Protein AF-A0A3D0ZCG9-F1 (afdb_monomer)

Mean predicted aligned error: 2.71 Å

pLDDT: mean 92.83, std 6.63, range [56.28, 97.44]

Foldseek 3Di:
DQVLCCVVVVDDSVRSVVVLVVVCVVVVHDSVVSVVVSCVVRVD

Sequence (44 aa):
AKHILISRLNLNEQEAHRFIEKQAMDMRCARRVIAEG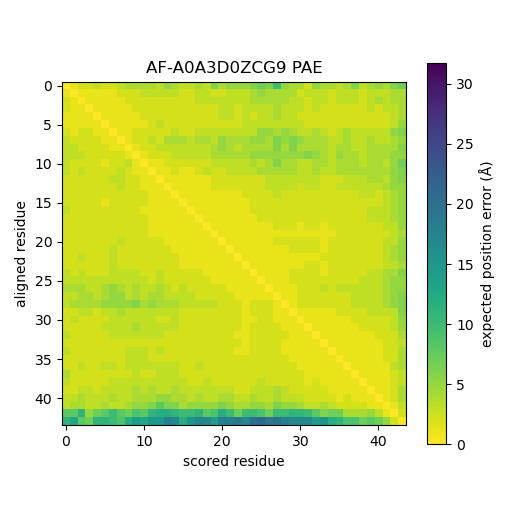IIKTYEN

Structure (mmCIF, N/CA/C/O backbone):
data_AF-A0A3D0ZCG9-F1
#
_entry.id   AF-A0A3D0ZCG9-F1
#
loop_
_atom_site.group_PDB
_atom_site.id
_atom_site.type_symbol
_atom_site.label_atom_id
_atom_site.label_alt_id
_atom_site.label_comp_id
_atom_site.label_asym_id
_atom_site.label_entity_id
_atom_site.label_seq_id
_atom_site.pdbx_PDB_ins_code
_atom_site.Cartn_x
_atom_site.Cartn_y
_atom_site.Cartn_z
_atom_site.occupancy
_atom_site.B_iso_or_equiv
_atom_site.auth_seq_id
_atom_site.auth_comp_id
_atom_site.auth_asym_id
_atom_site.auth_atom_id
_atom_site.pdbx_PDB_model_num
ATOM 1 N N . ALA A 1 1 ? -7.641 2.189 -0.240 1.00 85.50 1 ALA A N 1
ATOM 2 C CA . ALA A 1 1 ? -6.278 1.914 0.278 1.00 85.50 1 ALA A CA 1
ATOM 3 C C . ALA A 1 1 ? -5.780 2.952 1.291 1.00 85.50 1 ALA A C 1
ATOM 5 O O . ALA A 1 1 ? -5.619 2.569 2.437 1.00 85.50 1 ALA A O 1
ATOM 6 N N . LYS A 1 2 ? -5.572 4.240 0.940 1.00 89.06 2 LYS A N 1
ATOM 7 C CA . LYS A 1 2 ? -5.068 5.256 1.901 1.00 89.06 2 LYS A CA 1
ATOM 8 C C . LYS A 1 2 ? -5.898 5.335 3.192 1.00 89.06 2 LYS A C 1
ATOM 10 O O . LYS A 1 2 ? -5.340 5.166 4.264 1.00 89.06 2 LYS A O 1
ATOM 15 N N . HIS A 1 3 ? -7.223 5.472 3.088 1.00 91.62 3 HIS A N 1
ATOM 16 C CA . HIS A 1 3 ? -8.109 5.470 4.262 1.00 91.62 3 HIS A CA 1
ATOM 17 C C . HIS A 1 3 ? -8.027 4.182 5.088 1.00 91.62 3 HIS A C 1
ATOM 19 O O . HIS A 1 3 ? -7.995 4.252 6.305 1.00 91.62 3 HIS A O 1
ATOM 25 N N . ILE A 1 4 ? -7.914 3.019 4.441 1.00 93.31 4 ILE A N 1
ATOM 26 C CA . ILE A 1 4 ? -7.750 1.734 5.136 1.00 93.31 4 ILE A CA 1
ATOM 27 C C . ILE A 1 4 ? -6.455 1.730 5.952 1.00 93.31 4 ILE A C 1
ATOM 29 O O . ILE A 1 4 ? -6.474 1.329 7.107 1.00 93.31 4 ILE A O 1
ATOM 33 N N . LEU A 1 5 ? -5.345 2.208 5.383 1.00 92.25 5 LEU A N 1
ATOM 34 C CA . LEU A 1 5 ? -4.073 2.311 6.100 1.00 92.25 5 LEU A CA 1
ATOM 35 C C . LEU A 1 5 ? -4.167 3.287 7.281 1.00 92.25 5 LEU A C 1
ATOM 37 O O . LEU A 1 5 ? -3.679 2.978 8.361 1.00 92.25 5 LEU A O 1
ATOM 41 N N . ILE A 1 6 ? -4.841 4.423 7.103 1.00 93.69 6 ILE A N 1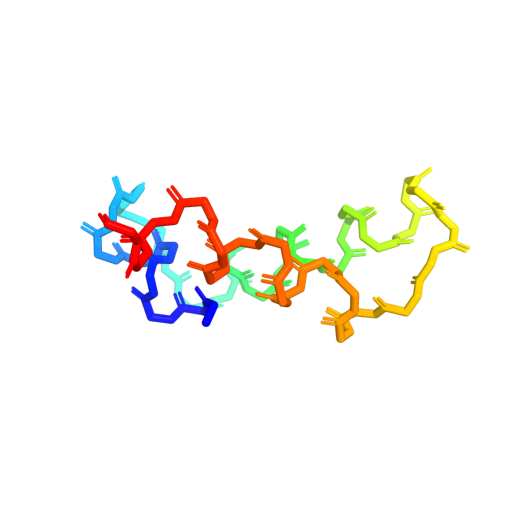
ATOM 42 C CA . ILE A 1 6 ? -5.076 5.390 8.183 1.00 93.69 6 ILE A CA 1
ATOM 43 C C . ILE A 1 6 ? -5.903 4.741 9.301 1.00 93.69 6 ILE A C 1
ATOM 45 O O . ILE A 1 6 ? -5.503 4.767 10.456 1.00 93.69 6 ILE A O 1
ATOM 49 N N . SER A 1 7 ? -7.021 4.094 8.972 1.00 90.88 7 SER A N 1
ATOM 50 C CA . SER A 1 7 ? -7.930 3.524 9.973 1.00 90.88 7 SER A CA 1
ATOM 51 C C . SER A 1 7 ? -7.420 2.235 10.624 1.00 90.88 7 SER A C 1
ATOM 53 O O . SER A 1 7 ? -7.731 1.983 11.782 1.00 90.88 7 SER A O 1
ATOM 55 N N . ARG A 1 8 ? -6.677 1.386 9.901 1.00 90.75 8 ARG A N 1
ATOM 56 C CA . ARG A 1 8 ? -6.206 0.079 10.402 1.00 90.75 8 ARG A CA 1
ATOM 57 C C . ARG A 1 8 ? 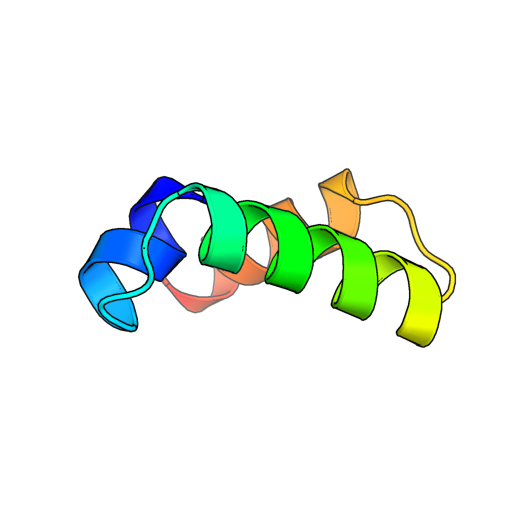-4.814 0.136 11.024 1.00 90.75 8 ARG A C 1
ATOM 59 O O . ARG A 1 8 ? -4.531 -0.661 11.909 1.00 90.75 8 ARG A O 1
ATOM 66 N N . LEU A 1 9 ? -3.953 1.039 10.554 1.00 88.75 9 LEU A N 1
ATOM 67 C CA . LEU A 1 9 ? -2.562 1.163 11.006 1.00 88.75 9 LEU A CA 1
ATOM 68 C C . LEU A 1 9 ? -2.281 2.501 11.707 1.00 88.75 9 LEU A C 1
ATOM 70 O O . LEU A 1 9 ? -1.132 2.755 12.053 1.00 88.75 9 LEU A O 1
ATOM 74 N N . ASN A 1 10 ? -3.301 3.346 11.922 1.00 92.12 10 ASN A N 1
ATOM 75 C CA . ASN A 1 10 ? -3.171 4.682 12.523 1.00 92.12 10 ASN A CA 1
ATOM 76 C C . ASN A 1 10 ? -2.102 5.558 11.845 1.00 92.12 10 ASN A C 1
ATOM 78 O O . ASN A 1 10 ? -1.478 6.397 12.490 1.00 92.12 10 ASN A O 1
ATOM 82 N N . LEU A 1 11 ? -1.888 5.362 10.540 1.00 92.94 11 LEU A N 1
ATOM 83 C CA . LEU A 1 11 ? -0.983 6.199 9.756 1.00 92.94 11 LEU A CA 1
ATOM 84 C C . LEU A 1 11 ? -1.631 7.552 9.465 1.00 92.94 11 LEU A C 1
ATOM 86 O O . LEU A 1 11 ? -2.844 7.641 9.288 1.00 92.94 11 LEU A O 1
ATOM 90 N N . ASN A 1 12 ? -0.827 8.601 9.328 1.00 94.75 12 ASN A N 1
ATOM 91 C CA . ASN A 1 12 ? -1.297 9.851 8.738 1.00 94.75 12 ASN A CA 1
ATOM 92 C C . ASN A 1 12 ? -1.392 9.735 7.199 1.00 94.75 12 ASN A C 1
ATOM 94 O O . ASN A 1 12 ? -0.909 8.777 6.591 1.00 94.75 12 ASN A O 1
ATOM 98 N N . GLU A 1 13 ? -2.036 10.697 6.528 1.00 93.38 13 GLU A N 1
ATOM 99 C CA . GLU A 1 13 ? -2.230 10.606 5.072 1.00 93.38 13 GLU A CA 1
ATOM 100 C C . GLU A 1 13 ? -0.905 10.578 4.289 1.00 93.38 13 GLU A C 1
ATOM 102 O O . GLU A 1 13 ? -0.786 9.840 3.306 1.00 93.38 13 GLU A O 1
ATOM 107 N N . GLN A 1 14 ? 0.097 11.342 4.729 1.00 95.81 14 GLN A N 1
ATOM 108 C CA . GLN A 1 14 ? 1.416 11.380 4.093 1.00 95.81 14 GLN A CA 1
ATOM 109 C C . GLN A 1 14 ? 2.167 10.057 4.263 1.00 95.81 14 GLN A C 1
ATOM 111 O O . GLN A 1 14 ? 2.763 9.562 3.308 1.00 95.81 14 GLN A O 1
ATOM 116 N N . GLU A 1 15 ? 2.091 9.441 5.437 1.00 95.56 15 GLU A N 1
ATOM 117 C CA . GLU A 1 15 ? 2.643 8.121 5.729 1.00 95.56 15 GLU A CA 1
AT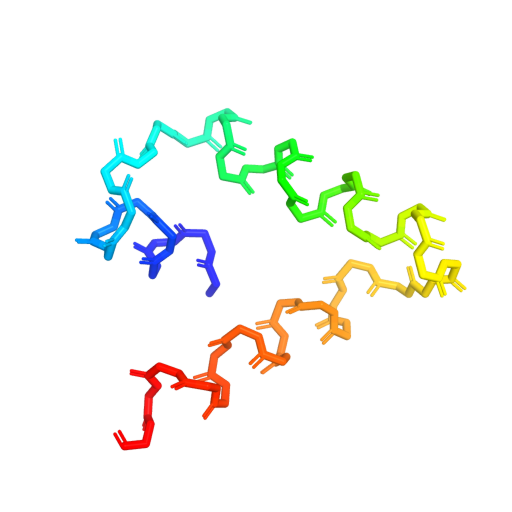OM 118 C C . GLU A 1 15 ? 1.940 7.040 4.918 1.00 95.56 15 GLU A C 1
ATOM 120 O O . GLU A 1 15 ? 2.608 6.212 4.306 1.00 95.56 15 GLU A O 1
ATOM 125 N N . ALA A 1 16 ? 0.608 7.073 4.838 1.00 95.75 16 ALA A N 1
ATOM 126 C CA . ALA A 1 16 ? -0.162 6.138 4.025 1.00 95.75 16 ALA A CA 1
ATOM 127 C C . ALA A 1 16 ? 0.173 6.276 2.531 1.00 95.75 16 ALA A C 1
ATOM 129 O O . ALA A 1 16 ? 0.277 5.275 1.819 1.00 95.75 16 ALA A O 1
ATOM 130 N N . HIS A 1 17 ? 0.374 7.505 2.045 1.00 95.12 17 HIS A N 1
ATOM 131 C CA . HIS A 1 17 ? 0.832 7.747 0.682 1.00 95.12 17 HIS A CA 1
ATOM 132 C C . HIS A 1 17 ? 2.239 7.181 0.469 1.00 95.12 17 HIS A C 1
ATOM 134 O O . HIS A 1 17 ? 2.418 6.314 -0.386 1.00 95.12 17 HIS A O 1
ATOM 140 N N . ARG A 1 18 ? 3.202 7.575 1.311 1.00 96.38 18 ARG A N 1
ATOM 141 C CA . ARG A 1 18 ? 4.593 7.109 1.255 1.00 96.38 18 ARG A CA 1
ATOM 142 C C . ARG A 1 18 ? 4.700 5.591 1.366 1.00 96.38 18 ARG A C 1
ATOM 144 O O . ARG A 1 18 ? 5.540 4.997 0.701 1.00 96.38 18 ARG A O 1
ATOM 151 N N . PHE A 1 19 ? 3.852 4.954 2.169 1.00 95.50 19 PHE A N 1
ATOM 152 C CA . PHE A 1 19 ? 3.791 3.502 2.297 1.00 95.50 19 PHE A CA 1
ATOM 153 C C . PHE A 1 19 ? 3.443 2.840 0.960 1.00 95.50 19 PHE A C 1
ATOM 155 O O . PHE A 1 19 ? 4.147 1.931 0.526 1.00 95.50 19 PHE A O 1
ATOM 162 N N . ILE A 1 20 ? 2.397 3.321 0.279 1.00 95.69 20 ILE A N 1
ATOM 163 C CA . ILE A 1 20 ? 1.986 2.795 -1.030 1.00 95.69 20 ILE A CA 1
ATOM 164 C C . ILE A 1 20 ? 3.077 3.043 -2.075 1.00 95.69 20 ILE A C 1
ATOM 166 O O . ILE A 1 20 ? 3.354 2.160 -2.884 1.00 95.69 20 ILE A O 1
ATOM 170 N N . GLU A 1 21 ? 3.711 4.216 -2.059 1.00 97.12 21 GLU A N 1
ATOM 171 C CA . GLU A 1 21 ? 4.792 4.541 -2.994 1.00 97.12 21 GLU A CA 1
ATOM 172 C C . GLU A 1 21 ? 6.026 3.670 -2.773 1.00 97.12 21 GLU A C 1
ATOM 174 O O . GLU A 1 21 ? 6.516 3.060 -3.721 1.00 97.12 21 GLU A O 1
ATOM 179 N N . LYS A 1 22 ? 6.474 3.534 -1.522 1.00 97.06 22 LYS A N 1
ATOM 180 C CA . LYS A 1 22 ? 7.605 2.679 -1.159 1.00 97.06 22 LYS A CA 1
ATOM 181 C C . LYS A 1 22 ? 7.348 1.227 -1.557 1.00 97.06 22 LYS A C 1
ATOM 183 O O . LYS A 1 22 ? 8.183 0.626 -2.219 1.00 97.06 22 LYS A O 1
ATOM 188 N N . GLN A 1 23 ? 6.176 0.687 -1.225 1.00 95.75 23 GLN A N 1
ATOM 189 C CA . GLN A 1 23 ? 5.788 -0.676 -1.601 1.00 95.75 23 GLN A CA 1
ATOM 190 C C . GLN A 1 23 ? 5.743 -0.865 -3.123 1.00 95.75 23 GLN A C 1
ATOM 192 O O . GLN A 1 23 ? 6.195 -1.887 -3.633 1.00 95.75 23 GLN A O 1
ATOM 197 N N . ALA A 1 24 ? 5.238 0.124 -3.864 1.00 97.44 24 ALA A N 1
ATOM 198 C CA . ALA A 1 24 ? 5.199 0.074 -5.322 1.00 97.44 24 ALA A CA 1
ATOM 199 C C . ALA A 1 24 ? 6.609 0.052 -5.933 1.00 97.44 24 ALA A C 1
ATOM 201 O O . ALA A 1 24 ? 6.853 -0.703 -6.874 1.00 97.44 24 ALA A O 1
ATOM 202 N N . MET A 1 25 ? 7.544 0.830 -5.377 1.00 97.12 25 MET A N 1
ATOM 203 C CA . MET A 1 25 ? 8.947 0.838 -5.801 1.00 97.12 25 MET A CA 1
ATOM 204 C C . MET A 1 25 ? 9.656 -0.476 -5.454 1.00 97.12 25 MET A C 1
ATOM 206 O O . MET A 1 25 ? 10.277 -1.072 -6.335 1.00 97.12 25 MET A O 1
ATOM 210 N N . ASP A 1 26 ? 9.510 -0.960 -4.217 1.00 97.38 26 ASP A N 1
ATOM 211 C CA . ASP A 1 26 ? 10.128 -2.204 -3.736 1.00 97.38 26 ASP A CA 1
ATOM 212 C C . ASP A 1 26 ? 9.660 -3.413 -4.571 1.00 97.38 26 ASP A C 1
ATOM 214 O O . ASP A 1 26 ? 10.466 -4.246 -4.985 1.00 97.38 26 ASP A O 1
ATOM 218 N N . MET A 1 27 ? 8.364 -3.473 -4.899 1.00 95.06 27 MET A N 1
ATOM 219 C CA . MET A 1 27 ? 7.770 -4.532 -5.727 1.00 95.06 27 MET A CA 1
ATOM 220 C C . MET A 1 27 ? 7.855 -4.265 -7.237 1.00 95.06 27 MET A C 1
ATOM 222 O O . MET A 1 27 ? 7.397 -5.090 -8.027 1.00 95.06 27 MET A O 1
ATOM 226 N N . ARG A 1 28 ? 8.410 -3.117 -7.653 1.00 96.62 28 ARG A N 1
ATOM 227 C CA . ARG A 1 28 ? 8.501 -2.665 -9.055 1.00 96.62 28 ARG A CA 1
ATOM 228 C C . ARG A 1 28 ? 7.173 -2.768 -9.812 1.00 96.62 28 ARG A C 1
ATOM 230 O O . ARG A 1 28 ? 7.125 -3.193 -10.965 1.00 96.62 28 ARG A O 1
ATOM 237 N N . CYS A 1 29 ? 6.086 -2.381 -9.159 1.00 95.62 29 CYS A N 1
ATOM 238 C CA . CYS A 1 29 ? 4.741 -2.451 -9.713 1.00 95.62 29 CYS A CA 1
ATOM 239 C C . CYS A 1 29 ? 4.032 -1.097 -9.615 1.00 95.62 29 CYS A C 1
ATOM 241 O O . CYS A 1 29 ? 4.490 -0.162 -8.960 1.00 95.62 29 CYS A O 1
ATOM 243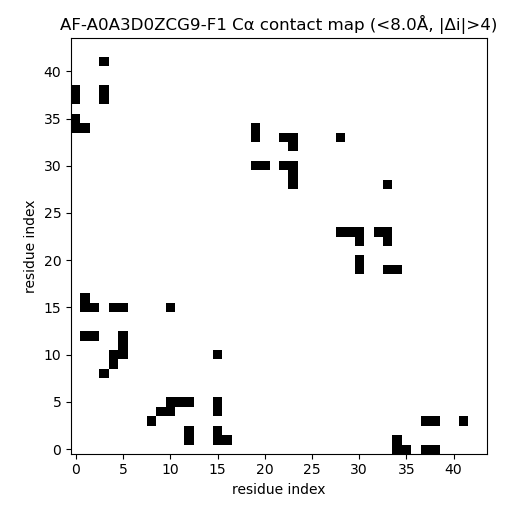 N N . ALA A 1 30 ? 2.894 -0.963 -10.295 1.00 96.06 30 ALA A N 1
ATOM 244 C CA . ALA A 1 30 ? 2.120 0.268 -10.227 1.00 96.06 30 ALA A CA 1
ATOM 245 C C . ALA A 1 30 ? 1.502 0.456 -8.830 1.00 96.06 30 ALA A C 1
ATOM 247 O O . ALA A 1 30 ? 0.962 -0.483 -8.248 1.00 96.06 30 ALA A O 1
ATOM 248 N N . ARG A 1 31 ? 1.452 1.706 -8.343 1.00 94.94 31 ARG A N 1
ATOM 249 C CA . ARG A 1 31 ? 0.787 2.082 -7.072 1.00 94.94 31 ARG A CA 1
ATOM 250 C C . ARG A 1 31 ? -0.653 1.562 -6.967 1.00 94.94 31 ARG A C 1
ATOM 252 O O . ARG A 1 31 ? -1.117 1.247 -5.875 1.00 94.94 31 ARG A O 1
ATOM 259 N N . ARG A 1 32 ? -1.345 1.439 -8.107 1.00 95.19 32 ARG A N 1
ATOM 260 C CA . ARG A 1 32 ? -2.691 0.860 -8.202 1.00 95.19 32 ARG A CA 1
ATOM 261 C C . ARG A 1 32 ? -2.731 -0.605 -7.759 1.00 95.19 32 ARG A 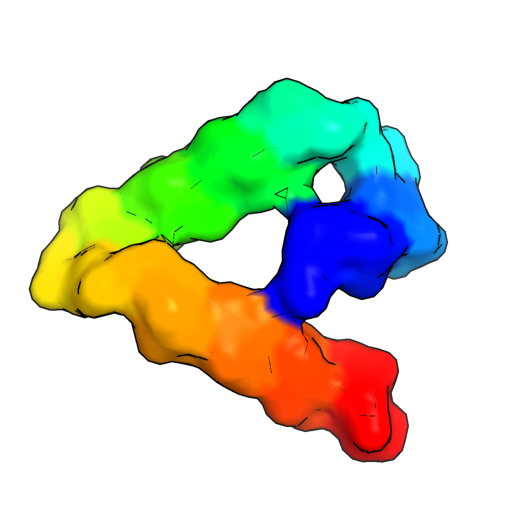C 1
ATOM 263 O O . ARG A 1 32 ? -3.631 -0.959 -7.012 1.00 95.19 32 ARG A O 1
ATOM 270 N N . VAL A 1 33 ? -1.750 -1.419 -8.151 1.00 96.19 33 VAL A N 1
ATOM 271 C CA . VAL A 1 33 ? -1.681 -2.847 -7.789 1.00 96.19 33 VAL A CA 1
ATOM 272 C C . VAL A 1 33 ? -1.525 -3.005 -6.277 1.00 96.19 33 VAL A C 1
ATOM 274 O O . VAL A 1 33 ? -2.259 -3.769 -5.658 1.00 96.19 33 VAL A O 1
ATOM 277 N N . ILE A 1 34 ? -0.640 -2.214 -5.662 1.00 96.12 34 ILE A N 1
ATOM 278 C CA . ILE A 1 34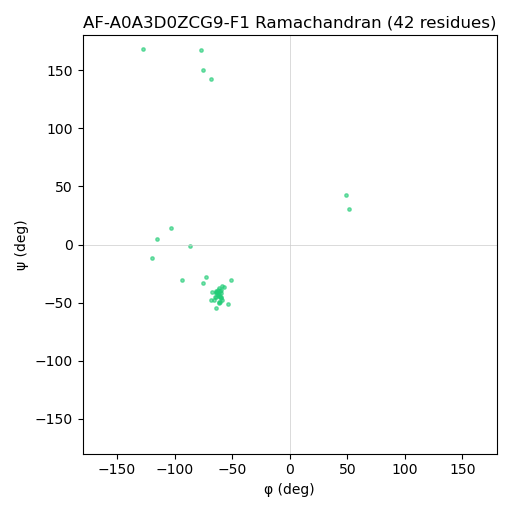 ? -0.485 -2.180 -4.200 1.00 96.12 34 ILE A CA 1
ATOM 279 C C . ILE A 1 34 ? -1.783 -1.738 -3.518 1.00 96.12 34 ILE A C 1
ATOM 281 O O 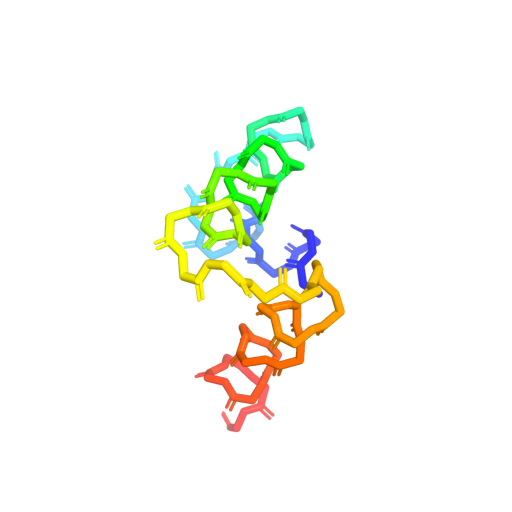. ILE A 1 34 ? -2.216 -2.355 -2.548 1.00 96.12 34 ILE A O 1
ATOM 285 N N . ALA A 1 35 ? -2.427 -0.684 -4.026 1.00 95.38 35 ALA A N 1
ATOM 286 C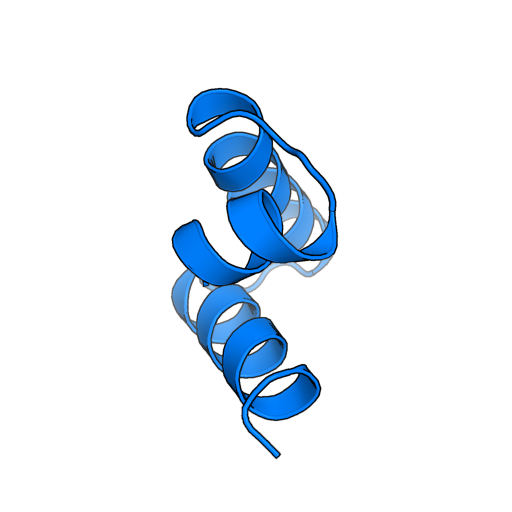 CA . ALA A 1 35 ? -3.674 -0.181 -3.463 1.00 95.38 35 ALA A CA 1
ATOM 287 C C . ALA A 1 35 ? -4.813 -1.212 -3.543 1.00 95.38 35 ALA A C 1
ATOM 289 O O . ALA A 1 35 ? -5.538 -1.389 -2.565 1.00 95.38 35 ALA A O 1
ATOM 290 N N . GLU A 1 36 ? -4.952 -1.903 -4.674 1.00 95.56 36 GLU A N 1
ATOM 291 C CA . GLU A 1 36 ? -5.915 -2.991 -4.860 1.00 95.56 36 GLU A CA 1
ATOM 292 C C . GLU A 1 36 ? -5.610 -4.175 -3.936 1.00 95.56 36 GLU A C 1
ATOM 294 O O . GLU A 1 36 ? -6.529 -4.715 -3.329 1.00 95.56 36 GLU A O 1
ATOM 299 N N . GLY A 1 37 ? -4.335 -4.540 -3.769 1.00 94.69 37 GLY A N 1
ATOM 300 C CA . GLY A 1 37 ? -3.913 -5.572 -2.820 1.00 94.69 37 GLY A CA 1
ATOM 301 C C . GLY A 1 37 ? -4.303 -5.230 -1.383 1.00 94.69 37 GLY A C 1
ATOM 302 O O . GLY A 1 37 ? -4.900 -6.050 -0.698 1.00 94.69 37 GLY A O 1
ATOM 303 N N . ILE A 1 38 ? -4.056 -3.989 -0.950 1.00 93.25 38 ILE A N 1
ATOM 304 C CA . ILE A 1 38 ? -4.461 -3.511 0.380 1.00 93.25 38 ILE A CA 1
ATOM 305 C C . ILE A 1 38 ? -5.982 -3.595 0.549 1.00 93.25 38 ILE A C 1
ATOM 307 O O . ILE A 1 38 ? -6.451 -4.050 1.583 1.00 93.25 38 ILE A O 1
ATOM 311 N N . ILE A 1 39 ? -6.762 -3.169 -0.447 1.00 93.19 39 ILE A N 1
ATOM 312 C CA . ILE A 1 39 ? -8.227 -3.241 -0.375 1.00 93.19 39 ILE A CA 1
ATOM 313 C C . ILE A 1 39 ? -8.683 -4.699 -0.235 1.00 93.19 39 ILE A C 1
ATOM 315 O O . ILE A 1 39 ? -9.405 -5.012 0.704 1.00 93.19 39 ILE A O 1
ATOM 319 N N . LYS A 1 40 ? -8.182 -5.608 -1.079 1.00 93.38 40 LYS A N 1
ATOM 320 C CA . LYS A 1 40 ? -8.520 -7.042 -1.016 1.00 93.38 40 LYS A CA 1
ATOM 321 C C . LYS A 1 40 ? -8.175 -7.688 0.328 1.00 93.38 40 LYS A C 1
ATOM 323 O O . LYS A 1 40 ? -8.901 -8.563 0.779 1.00 93.38 40 LYS A O 1
ATOM 328 N N . THR A 1 41 ? -7.083 -7.270 0.966 1.00 91.56 41 THR A N 1
ATOM 329 C CA . THR A 1 41 ? -6.666 -7.812 2.268 1.00 91.56 41 THR A CA 1
ATOM 330 C C . THR A 1 41 ? -7.561 -7.352 3.426 1.00 91.56 41 THR A C 1
ATOM 332 O O . THR A 1 41 ? -7.665 -8.068 4.416 1.00 91.56 41 THR A O 1
ATOM 335 N N . TYR A 1 42 ? -8.192 -6.175 3.336 1.00 85.81 42 TYR A N 1
ATOM 336 C CA . TYR A 1 42 ? -8.890 -5.542 4.469 1.00 85.81 42 TYR A CA 1
ATOM 337 C C . TYR A 1 42 ? -10.397 -5.291 4.269 1.00 85.81 42 TYR A C 1
ATOM 339 O O . TYR A 1 42 ? -11.060 -4.941 5.247 1.00 85.81 42 TYR A O 1
ATOM 347 N N . GLU A 1 43 ? -10.927 -5.429 3.050 1.00 78.88 43 GLU A N 1
ATOM 348 C CA . GLU A 1 43 ? -12.367 -5.342 2.723 1.00 78.88 43 GLU A CA 1
ATOM 349 C C . GLU A 1 43 ? -13.028 -6.717 2.481 1.00 78.88 43 GLU A C 1
ATOM 351 O O . GLU A 1 43 ? -14.144 -6.768 1.970 1.00 78.88 43 GLU A O 1
ATOM 356 N N . ASN A 1 44 ? -12.364 -7.817 2.857 1.00 56.28 44 ASN A N 1
ATOM 357 C CA . ASN A 1 44 ? -12.982 -9.149 2.946 1.00 56.28 44 ASN A CA 1
ATOM 358 C C . ASN A 1 44 ? -13.690 -9.355 4.291 1.00 56.28 44 ASN A C 1
ATOM 360 O O . ASN A 1 44 ? -13.135 -8.899 5.320 1.00 56.28 44 ASN A O 1
#

Secondary structure (DSSP, 8-state):
-HHHHHHHH---HHHHHHHHHHHHHHTTS-HHHHHHHHHHHH--

Radius of gyration: 9.72 Å; Cα contacts (8 Å, |Δi|>4): 34; chains: 1; bounding box: 23×20×23 Å

Nearest PDB structures (foldseek):
  1sd5-assembly1_A  TM=1.001E+00  e=1.214E-01  Mycobacterium tuberculosis H37Rv
  6ww6-assembly1_A  TM=9.860E-01  e=2.727E-01  Enterococcus faecalis
  4akk-assembly1_B  TM=9.853E-01  e=9.178E-01  Klebsiella oxytoca
  1qo0-assembly1_E  TM=9.815E-01  e=8.579E-01  Pseudomonas aeruginosa

Solvent-accessible surface area (backbone atoms only — not comparable to full-atom values): 2478 Å² total; per-residue (Å²): 72,55,67,52,38,26,75,75,67,71,37,54,73,69,54,28,47,50,50,42,51,49,49,13,60,76,67,72,46,57,52,65,59,49,34,52,49,49,38,63,73,69,76,110